Protein 1TGR (pdb70)

InterPro domains:
  IPR016179 Insulin-like [PF00049] (51-109)
  IPR016179 Insulin-like [SM00078] (51-109)
  IPR022341 Insulin-like growth factor I [PR02005] (31-47)
  IPR022341 Insulin-like growth factor I [PR02005] (74-91)
  IPR022341 Insulin-like growth factor I [PR02005] (101-119)
  IPR022341 Insulin-like growth factor I [PR02005] (120-134)
  IPR022350 Insulin-like growth factor IGF-1/2 [PR02002] (55-65)
  IPR022350 Insulin-like growth factor IGF-1/2 [PR02002] (97-106)
  IPR022350 Insulin-like growth factor IGF-1/2 [PR02002] (112-122)
  IPR022352 Insulin/IGF/relaxin [PR00276] (52-68)
  IPR022352 Insulin/IGF/relaxin [PR00276] (90-109)
  IPR022353 Insulin, conserved site [PS00262] (95-109)
  IPR036438 Insulin-like superfamily [SSF56994] (37-115)

Radius of gyration: 13.78 Å; Cα contacts (8 Å, |Δi|>4): 117; chains: 2; bounding box: 28×30×33 Å

Foldseek 3Di:
DLLPVVLVVLVVLLCVQQPPQDFDDDVVVSVVCSVVDVPPHDDSNVSNVGGD/DVLVVLLVVLLVLLCVQQPPQAFDDDPVVSVVVSVVPSPDDDDSNVSNVGGD

Nearest PDB structures (foldseek):
  1tgr-assembly1_A  TM=1.020E+00  e=1.669E-09  Homo sapiens
  1tgr-assembly2_B  TM=9.208E-01  e=2.216E-08  Homo sapiens
  1zei-assembly1_E  TM=8.070E-01  e=9.577E-05  Sus scrofa
  1zei-assembly1_D  TM=7.453E-01  e=1.651E-04  Sus scrofa
  1zei-assembly1_C  TM=7.243E-01  e=2.167E-04  Sus scrofa

B-factor: mean 20.78, std 7.18, range [10.44, 47.77]

Organism: Homo sapiens (NCBI:txid9606)

Sequence (104 aa):
GPETLCGAELVDALQFVCGDRGFYFNKPKKAKGIVDECCFRSSCDDLRRRLEMYCAGPETLCGAELVDALQFVCGDRGFYYFNKPKAKGIVDEECCFRSSCDLRRLEMYCA

Solvent-accessible surface area: 7439 Å² total; per-residue (Å²): 89,136,72,90,151,25,26,52,99,9,61,95,13,6,50,176,45,2,31,147,103,3,4,64,23,5,82,81,113,13,134,38,47,18,79,109,29,34,199,167,104,47,79,64,197,151,10,84,112,61,22,88,72,127,99,98,112,10,29,55,86,14,36,68,22,6,31,155,29,4,26,133,98,0,0,78,36,26,119,96,127,11,123,40,40,28,83,90,37,25,178,149,113,67,92,66,189,188,16,86,136,43,23,87

GO terms:
  GO:0005515 protein binding (F, IPI)
  GO:0051897 positive regulation of phosphatidylinositol 3-kinase/protein kinase B signal transduction (P, IDA)
  GO:0008286 insulin receptor signaling pathway (P, IDA)
  GO:0010628 positive regulation of gene expression (P, IGI)
  GO:1904646 cellular response to amyloid-beta (P, IGI)
  GO:0150079 negative regulation of neuroinflammatory response (P, IGI)
  GO:0032691 negative regulation of interleukin-1 beta production (P, IGI)
  GO:0032720 negative regulation of tumor necrosis factor production (P, IGI)
  GO:1902430 negative regulation of amyloid-beta formation (P, IGI)
  GO:0001775 cell activation (P, IDA)
  GO:0005159 insulin-like growth factor receptor binding (F, IDA)
  GO:0005178 integrin binding (F, IDA)
  GO:0045725 positive regulation of glycogen biosynthetic process (P, IDA)
  GO:0035867 alphav-beta3 integrin-IGF-1-IGF1R complex (C, IDA)
  GO:0046326 positive regulation of D-glucose import across plasma membrane (P, IDA)
  GO:0032148 activation of protein kinase B activity (P, IMP)
  GO:0048009 insulin-like growth factor receptor signaling pathway (P, IMP)
  GO:0008284 positive regulation of cell population proliferation (P, IMP)
  GO:0070374 positive regulation of ERK1 and ERK2 cascade (P, IMP)
  GO:0001501 skeletal system development (P, TAS)

Secondary structure (DSSP, 8-state):
-TTHHHHHHHHHHHHHHHGGG-EEE-HHHHHHHHHHHSSS---GGGGGGGB-/-TTHHHHHHHHHHHHHHHGGG-EEE-HHHHHHHHHHHSSS---GGGGGGGB-

Structure (mmCIF, N/CA/C/O backbone):
data_1TGR
#
_entry.id   1TGR
#
_cell.length_a   58.86
_cell.length_b   61.98
_cell.length_c   70.82
_cell.angle_alpha   90.00
_cell.angle_beta   90.00
_cell.angle_gamma   90.00
#
_symmetry.space_group_name_H-M   'I 2 2 2'
#
loop_
_entity.id
_entity.type
_entity.pdbx_description
1 polymer 'Insulin-like growth factor IA'
2 water water
#
loop_
_atom_site.group_PDB
_atom_site.id
_atom_site.type_symbol
_atom_site.label_atom_id
_atom_site.label_alt_id
_atom_site.label_comp_id
_atom_site.label_asym_id
_atom_site.label_entity_id
_atom_site.label_seq_id
_atom_site.pdbx_PDB_ins_code
_atom_site.Cartn_x
_atom_site.Cartn_y
_atom_site.Cartn_z
_atom_site.occupancy
_atom_site.B_iso_or_equiv
_atom_site.auth_seq_id
_atom_site.auth_comp_id
_atom_site.auth_asym_id
_atom_site.auth_atom_id
_atom_site.pdbx_PDB_model_num
ATOM 1 N N . GLY A 1 1 ? 16.018 21.786 1.939 1.00 33.67 1 GLY A N 1
ATOM 2 C CA . GLY A 1 1 ? 16.155 20.663 0.960 1.00 33.22 1 GLY A CA 1
ATOM 3 C C . GLY A 1 1 ? 14.861 19.875 0.877 0.50 32.54 1 GLY A C 1
ATOM 4 O O . GLY A 1 1 ? 13.901 20.216 1.567 1.00 33.24 1 GLY A O 1
ATOM 5 N N . PRO A 1 2 ? 14.818 18.837 0.041 0.50 31.73 2 PRO A N 1
ATOM 6 C CA . PRO A 1 2 ? 13.596 18.042 -0.139 1.00 31.08 2 PRO A CA 1
ATOM 7 C C . PRO A 1 2 ? 13.049 17.354 1.119 1.00 30.26 2 PRO A C 1
ATOM 8 O O . PRO A 1 2 ? 11.863 17.086 1.136 1.00 29.81 2 P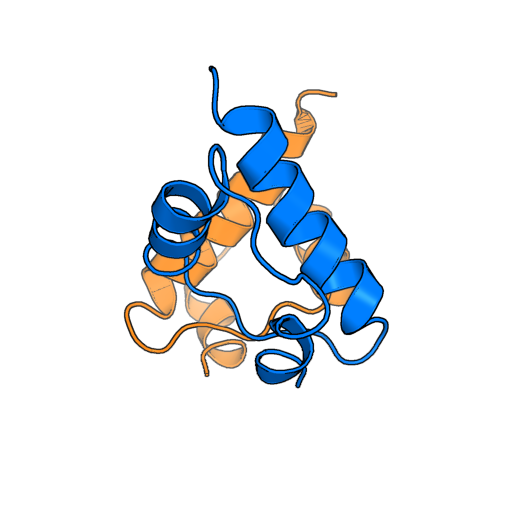RO A O 1
ATOM 12 N N . GLU A 1 3 ? 13.873 17.055 2.120 1.00 30.04 3 GLU A N 1
ATOM 13 C CA . GLU A 1 3 ? 13.412 16.301 3.284 1.00 29.98 3 GLU A CA 1
ATOM 14 C C . GLU A 1 3 ? 13.291 17.164 4.535 1.00 29.45 3 GLU A C 1
ATOM 15 O O . GLU A 1 3 ? 13.007 16.657 5.612 1.00 29.53 3 GLU A O 1
ATOM 21 N N . THR A 1 4 ? 13.512 18.466 4.401 0.50 27.88 4 THR A N 1
ATOM 22 C CA . THR A 1 4 ? 13.490 19.360 5.556 1.00 27.54 4 THR A CA 1
ATOM 23 C C . THR A 1 4 ? 12.120 19.377 6.189 1.00 26.63 4 THR A C 1
ATOM 24 O O . THR A 1 4 ? 11.998 19.295 7.420 1.00 27.11 4 THR A O 1
ATOM 28 N N . LEU A 1 5 ? 11.081 19.47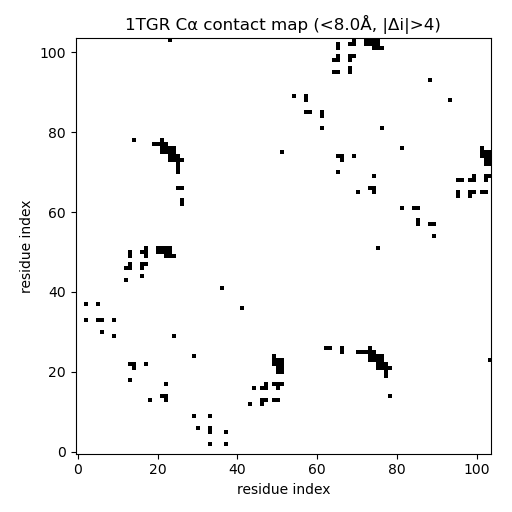1 5.375 1.00 26.11 5 LEU A N 1
ATOM 29 C CA . LEU A 1 5 ? 9.738 19.440 5.913 1.00 26.25 5 LEU A CA 1
ATOM 30 C C . LEU A 1 5 ? 9.456 18.063 6.537 1.00 24.68 5 LEU A C 1
ATOM 31 O O . LEU A 1 5 ? 8.718 17.985 7.497 1.00 24.30 5 LEU A O 1
ATOM 36 N N . CYS A 1 6 ? 10.048 16.994 6.012 1.00 23.48 6 CYS A N 1
ATOM 37 C CA . CYS A 1 6 ? 9.877 15.674 6.637 1.00 22.02 6 CYS A CA 1
ATOM 38 C C . CYS A 1 6 ? 10.503 15.568 8.023 1.00 20.43 6 CYS A C 1
ATOM 39 O O . CYS A 1 6 ? 9.899 14.952 8.927 1.00 18.77 6 CYS A O 1
ATOM 42 N N . GLY A 1 7 ? 11.672 16.157 8.234 1.00 19.63 7 GLY A N 1
ATOM 43 C CA . GLY A 1 7 ? 12.296 16.195 9.545 1.00 19.16 7 GLY A CA 1
ATOM 44 C C . GLY A 1 7 ? 11.417 16.934 10.553 1.00 19.41 7 GLY A C 1
ATOM 45 O O . GLY A 1 7 ? 11.243 16.473 11.693 1.00 19.45 7 GLY A O 1
ATOM 46 N N . ALA A 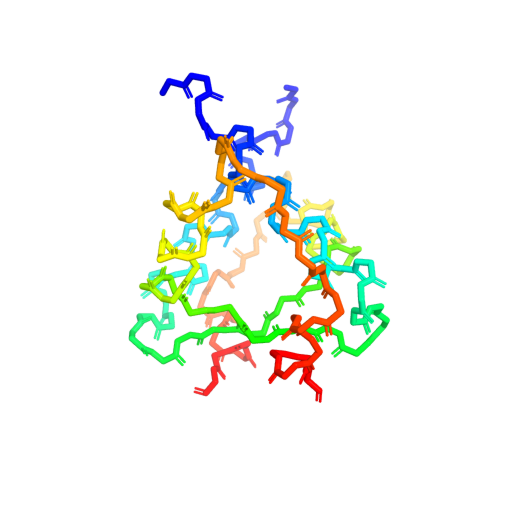1 8 ? 10.862 18.072 10.137 1.00 19.38 8 ALA A N 1
ATOM 47 C CA . ALA A 1 8 ? 9.970 18.855 10.972 1.00 19.74 8 ALA A CA 1
ATOM 48 C C . ALA A 1 8 ? 8.713 18.080 11.283 1.00 19.53 8 ALA A C 1
ATOM 49 O O . ALA A 1 8 ? 8.246 18.112 12.425 1.00 20.71 8 ALA A O 1
ATOM 51 N N . GLU A 1 9 ? 8.153 17.393 10.295 1.00 18.64 9 GLU A N 1
ATOM 52 C CA . GLU A 1 9 ? 6.947 16.601 10.467 1.00 18.39 9 GLU A CA 1
ATOM 53 C C . GLU A 1 9 ? 7.177 15.526 11.530 1.00 16.55 9 GLU A C 1
ATOM 54 O O . GLU A 1 9 ? 6.314 15.316 12.370 1.00 16.54 9 GLU A O 1
ATOM 60 N N . LEU A 1 10 ? 8.311 14.831 11.485 1.00 15.19 10 LEU A N 1
ATOM 61 C CA . LEU A 1 10 ? 8.596 13.749 12.431 1.00 13.95 10 LEU A CA 1
ATOM 62 C C . LEU A 1 10 ? 8.621 14.284 13.849 1.00 13.73 10 LEU A C 1
ATOM 63 O O . LEU A 1 10 ? 7.977 13.741 14.721 1.00 13.39 10 LEU A O 1
ATOM 68 N N . VAL A 1 11 ? 9.352 15.368 14.092 1.00 13.94 11 VAL A N 1
ATOM 69 C CA . VAL A 1 11 ? 9.476 15.904 15.449 1.00 14.64 11 VAL A CA 1
ATOM 70 C C . VAL A 1 11 ? 8.135 16.497 15.910 1.00 14.16 11 VAL A C 1
ATOM 71 O O . VAL A 1 11 ? 7.729 16.319 17.059 1.00 14.42 11 VAL A O 1
ATOM 75 N N . ASP A 1 12 ? 7.413 17.161 15.026 1.00 13.07 12 ASP A N 1
ATOM 76 C CA . ASP A 1 12 ? 6.099 17.700 15.388 1.00 14.11 12 ASP A CA 1
ATOM 77 C C . ASP A 1 12 ? 5.136 16.539 15.721 1.00 13.77 12 ASP A C 1
ATOM 78 O O . ASP A 1 12 ? 4.331 16.645 16.658 1.00 13.47 12 ASP A O 1
ATOM 83 N N . ALA A 1 13 ? 5.212 15.434 14.971 1.00 13.73 13 ALA A N 1
ATOM 84 C CA . ALA A 1 13 ? 4.352 14.295 15.233 1.00 13.44 13 ALA A CA 1
ATOM 85 C C . ALA A 1 13 ? 4.694 13.609 16.560 1.00 13.01 13 ALA A C 1
ATOM 86 O O . ALA A 1 13 ? 3.818 13.242 17.332 1.00 12.17 13 ALA A O 1
ATOM 88 N N . LEU A 1 14 ? 5.973 13.452 16.853 1.00 12.66 14 LEU A N 1
ATOM 89 C CA . LEU A 1 14 ? 6.374 12.908 18.147 1.00 12.82 14 LEU A CA 1
ATOM 90 C C . LEU A 1 14 ? 5.801 13.741 19.291 1.00 13.36 14 LEU A C 1
ATOM 91 O O . LEU A 1 14 ? 5.264 13.196 20.271 1.00 14.41 14 LEU A O 1
ATOM 96 N N . GLN A 1 15 ? 5.938 15.052 19.172 1.00 12.93 15 GLN A N 1
ATOM 97 C CA . GLN A 1 15 ? 5.439 15.943 20.221 1.00 14.05 15 GLN A CA 1
ATOM 98 C C . GLN A 1 15 ? 3.919 15.848 20.349 1.00 14.09 15 GLN A C 1
ATOM 99 O O . GLN A 1 15 ? 3.357 15.812 21.447 1.00 14.14 15 GLN A O 1
ATOM 105 N N . PHE A 1 16 ? 3.239 15.808 19.218 1.00 13.45 16 PHE A N 1
ATOM 106 C CA . PHE A 1 16 ? 1.766 15.725 19.215 1.00 13.02 16 PHE A CA 1
ATOM 107 C C . PHE A 1 16 ? 1.269 14.414 19.845 1.00 13.44 16 PHE A C 1
ATOM 108 O O . PHE A 1 16 ? 0.362 14.401 20.692 1.00 13.91 16 PHE A O 1
ATOM 116 N N . VAL A 1 17 ? 1.826 13.298 19.406 1.00 12.35 17 VAL A N 1
ATOM 117 C CA . VAL A 1 17 ? 1.392 11.980 19.838 1.00 12.97 17 VAL A CA 1
ATOM 118 C C . VAL A 1 17 ? 1.720 11.791 21.330 1.00 13.21 17 VAL A C 1
ATOM 119 O O . VAL A 1 17 ? 0.912 11.286 22.114 1.00 14.36 17 VAL A O 1
ATOM 123 N N . CYS A 1 18 ? 2.924 12.188 21.743 1.00 14.14 18 CYS A N 1
ATOM 124 C CA . CYS A 1 18 ? 3.391 11.885 23.114 1.00 15.26 18 CYS A CA 1
ATOM 125 C C . CYS A 1 18 ? 2.948 12.948 24.125 1.00 17.54 18 CYS A C 1
ATOM 126 O O . CYS A 1 18 ? 2.855 12.652 25.323 1.00 18.05 18 CYS A O 1
ATOM 129 N N . GLY A 1 19 ? 2.677 14.159 23.666 1.00 18.94 19 GLY A N 1
ATOM 130 C CA . GLY A 1 19 ? 2.172 15.231 24.534 1.00 20.63 19 GLY A CA 1
ATOM 131 C C . GLY A 1 19 ? 3.059 15.482 25.730 1.00 22.30 19 GLY A C 1
ATOM 132 O O . GLY A 1 19 ? 4.261 15.678 25.606 1.00 22.88 19 GLY A O 1
ATOM 133 N N . ASP A 1 20 ? 2.453 15.456 26.916 1.00 23.17 20 ASP A N 1
ATOM 134 C CA . ASP A 1 20 ? 3.173 15.815 28.147 1.00 23.62 20 ASP A CA 1
ATOM 135 C C . ASP A 1 20 ? 4.060 14.696 28.658 1.00 22.44 20 ASP A C 1
ATOM 136 O O . ASP A 1 20 ? 4.842 14.874 29.607 1.00 23.23 20 ASP A O 1
ATOM 141 N N . ARG A 1 21 ? 3.987 13.525 28.022 1.00 20.16 21 ARG A N 1
ATOM 142 C CA . ARG A 1 21 ? 4.822 12.408 28.396 1.00 19.39 21 ARG A CA 1
ATOM 143 C C . ARG A 1 21 ? 6.292 12.579 28.046 1.00 18.43 21 ARG A C 1
ATOM 144 O O . ARG A 1 21 ? 7.141 12.027 28.747 1.00 19.12 21 ARG A O 1
ATOM 152 N N . GLY A 1 22 ? 6.591 13.337 26.975 1.00 17.90 22 GLY A N 1
ATOM 153 C CA . GLY A 1 22 ? 7.923 13.352 26.414 1.00 17.96 22 GLY A CA 1
ATOM 154 C C . GLY A 1 22 ? 8.151 12.115 25.568 1.00 16.46 22 GLY A C 1
ATOM 155 O O . GLY A 1 22 ? 7.313 11.197 25.553 1.00 14.89 22 GLY A O 1
ATOM 156 N N . PHE A 1 23 ? 9.269 12.084 24.858 1.00 14.97 23 PHE A N 1
ATOM 157 C CA . PHE A 1 23 ? 9.594 10.952 23.978 1.00 14.98 23 PHE A CA 1
ATOM 158 C C . PHE A 1 23 ? 11.079 10.676 23.916 1.00 15.93 23 PHE A C 1
ATOM 159 O O . PHE A 1 23 ? 11.910 11.566 24.167 1.00 16.68 23 PHE A O 1
ATOM 167 N N . TYR A 1 24 ? 11.418 9.460 23.552 1.00 16.02 24 TYR A N 1
ATOM 168 C CA . TYR A 1 24 ? 12.787 9.033 23.310 1.00 17.08 24 TYR A CA 1
ATOM 169 C C . TYR A 1 24 ? 13.189 9.509 21.940 1.00 17.71 24 TYR A C 1
ATOM 170 O O . TYR A 1 24 ? 12.427 9.391 20.978 1.00 18.66 24 TYR A O 1
ATOM 179 N N . PHE A 1 25 ? 14.408 10.016 21.823 1.00 15.92 25 PHE A N 1
ATOM 180 C CA . PHE A 1 25 ? 14.940 10.512 20.553 1.00 15.29 25 PHE A CA 1
ATOM 181 C C . PHE A 1 25 ? 16.390 10.119 20.389 1.00 15.42 25 PHE A C 1
ATOM 182 O O . PHE A 1 25 ? 17.136 9.996 21.364 1.00 14.48 25 PHE A O 1
ATOM 190 N N . ASN A 1 26 ? 16.803 9.972 19.149 1.00 16.06 26 ASN A N 1
ATOM 191 C CA . ASN A 1 26 ? 18.178 9.615 18.793 1.00 15.66 26 ASN A CA 1
ATOM 192 C C . ASN A 1 26 ? 18.397 10.137 17.395 1.00 16.23 26 ASN A C 1
ATOM 193 O O . ASN A 1 26 ? 17.632 9.783 16.492 1.00 15.21 26 ASN A O 1
ATOM 198 N N . LYS A 1 27 ? 19.363 11.031 17.186 1.00 16.05 27 LYS A N 1
ATOM 199 C CA . LYS A 1 27 ? 19.511 11.711 15.903 1.00 17.27 27 LYS A CA 1
ATOM 200 C C . LYS A 1 27 ? 19.697 10.764 14.730 1.00 17.87 27 LYS A C 1
ATOM 201 O O . LYS A 1 27 ? 18.933 10.874 13.765 1.00 17.64 27 LYS A O 1
ATOM 207 N N . PRO A 1 28 ? 20.655 9.850 14.758 1.00 17.96 28 PRO A N 1
ATOM 208 C CA . PRO A 1 28 ? 20.820 8.944 13.609 1.00 18.89 28 PRO A CA 1
ATOM 209 C C . PRO A 1 28 ? 19.558 8.133 13.327 1.00 17.79 28 PRO A C 1
ATOM 210 O O . PRO A 1 28 ? 19.215 7.931 12.154 1.00 18.81 28 PRO A O 1
ATOM 214 N N A LYS A 1 29 ? 18.844 7.698 14.352 0.50 16.80 29 LYS A N 1
ATOM 215 N N B LYS A 1 29 ? 18.867 7.670 14.371 0.50 16.85 29 LYS A N 1
ATOM 216 C CA A LYS A 1 29 ? 17.646 6.897 14.131 0.50 16.64 29 LYS A CA 1
ATOM 217 C CA B LYS A 1 29 ? 17.621 6.908 14.210 0.50 16.71 29 LYS A CA 1
ATOM 218 C C A LYS A 1 29 ? 16.513 7.748 13.546 0.50 15.86 29 LYS A C 1
ATOM 219 C C B LYS A 1 29 ? 16.580 7.772 13.510 0.50 15.81 29 LYS A C 1
ATOM 220 O O A LYS A 1 29 ? 15.738 7.275 12.710 0.50 15.34 29 LYS A O 1
ATOM 221 O O B LYS A 1 29 ? 15.929 7.334 12.577 0.50 15.41 29 LYS A O 1
ATOM 232 N N . ALA A 1 30 ? 16.394 9.004 13.970 1.00 15.24 30 ALA A N 1
ATOM 233 C CA . ALA A 1 30 ? 15.433 9.924 13.402 1.00 15.32 30 ALA A CA 1
ATOM 234 C C . ALA A 1 30 ? 15.760 10.186 11.929 1.00 15.34 30 ALA A C 1
ATOM 235 O O . ALA A 1 30 ? 14.864 10.211 11.081 1.00 13.86 30 ALA A O 1
ATOM 237 N N . LYS A 1 31 ? 17.037 10.339 11.596 1.00 15.51 31 LYS A N 1
ATOM 238 C CA . LYS A 1 31 ? 17.423 10.511 10.191 1.00 17.16 31 LYS A CA 1
ATOM 239 C C . LYS A 1 31 ? 17.036 9.266 9.385 1.00 16.48 31 LYS A C 1
ATOM 240 O O . LYS A 1 31 ? 16.561 9.373 8.228 1.00 16.81 31 LYS A O 1
ATOM 246 N N . GLY A 1 32 ? 17.181 8.087 9.974 1.00 15.97 32 GLY A N 1
ATOM 247 C CA . GLY A 1 32 ? 16.787 6.852 9.325 1.00 16.10 32 GLY A CA 1
ATOM 248 C C . GLY A 1 32 ? 15.302 6.793 9.041 1.00 16.64 32 GLY A C 1
ATOM 249 O O . GLY A 1 32 ? 14.880 6.327 7.974 1.00 17.40 32 GLY A O 1
ATOM 250 N N . ILE A 1 33 ? 14.480 7.238 9.978 1.00 14.50 33 ILE A N 1
ATOM 251 C CA . ILE A 1 33 ? 13.028 7.289 9.808 1.00 15.58 33 ILE A CA 1
ATOM 252 C C . ILE A 1 33 ? 12.667 8.271 8.701 1.00 15.56 33 ILE A C 1
ATOM 253 O O . ILE A 1 33 ? 11.821 7.962 7.854 1.00 15.23 33 ILE A O 1
ATOM 258 N N . VAL A 1 34 ? 13.284 9.447 8.680 1.00 15.19 34 VAL A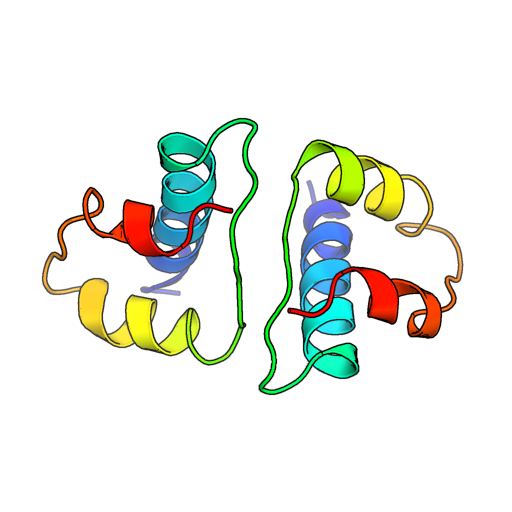 N 1
ATOM 259 C CA . VAL A 1 34 ? 13.025 10.431 7.631 1.00 16.63 34 VAL A CA 1
ATOM 260 C C . VAL A 1 34 ? 13.401 9.832 6.281 1.00 17.81 34 VAL A C 1
ATOM 261 O O . VAL A 1 34 ? 12.623 9.956 5.325 1.00 17.61 34 VAL A O 1
ATOM 265 N N . ASP A 1 35 ? 14.535 9.147 6.195 1.00 18.82 35 ASP A N 1
ATOM 266 C CA . ASP A 1 35 ? 14.951 8.565 4.911 1.00 20.10 35 ASP A CA 1
ATOM 267 C C . ASP A 1 35 ? 13.961 7.539 4.446 1.00 20.45 35 ASP A C 1
ATOM 268 O O . ASP A 1 35 ? 13.637 7.473 3.236 1.00 22.73 35 ASP A O 1
ATOM 273 N N . GLU A 1 36 ? 13.445 6.756 5.377 1.00 19.40 36 GLU A N 1
ATOM 274 C CA . GLU A 1 36 ? 12.517 5.679 5.086 1.00 19.10 36 GLU A CA 1
ATOM 275 C C . GLU A 1 36 ? 11.140 6.223 4.697 1.00 19.32 36 GLU A C 1
ATOM 276 O O . GLU A 1 36 ? 10.505 5.710 3.760 1.00 20.43 36 GLU A O 1
ATOM 282 N N . CYS A 1 37 ? 10.693 7.277 5.362 1.00 17.19 37 CYS A N 1
ATOM 283 C CA . CYS A 1 37 ? 9.295 7.677 5.381 1.00 16.30 37 CYS A CA 1
ATOM 284 C C . CYS A 1 37 ? 8.978 8.988 4.643 1.00 17.24 37 CYS A C 1
ATOM 285 O O . CYS A 1 37 ? 7.832 9.375 4.621 1.00 18.43 37 CYS A O 1
ATOM 288 N N . CYS A 1 38 ? 9.953 9.661 4.058 1.00 17.54 38 CYS A N 1
ATOM 289 C CA . CYS A 1 38 ? 9.666 10.978 3.503 1.00 17.63 38 CYS A CA 1
ATOM 290 C C . CYS A 1 38 ? 8.898 10.882 2.191 1.00 17.29 38 CYS A C 1
ATOM 291 O O . CYS A 1 38 ? 7.844 11.517 2.004 1.00 18.20 38 CYS A O 1
ATOM 294 N N . PHE A 1 39 ? 9.408 10.099 1.259 1.00 18.36 39 PHE A N 1
ATOM 295 C CA . PHE A 1 39 ? 8.696 9.968 -0.011 1.00 17.41 39 PHE A CA 1
ATOM 296 C C . PHE A 1 39 ? 7.499 9.023 0.139 1.00 18.19 39 PHE A C 1
ATOM 297 O O . PHE A 1 39 ? 6.374 9.369 -0.194 1.00 17.49 39 PHE A O 1
ATOM 305 N N . ARG A 1 40 ? 7.735 7.819 0.642 1.00 18.09 40 ARG A N 1
ATOM 306 C CA . ARG A 1 40 ? 6.697 6.835 0.831 1.00 19.24 40 ARG A CA 1
ATOM 307 C C . ARG A 1 40 ? 6.184 6.856 2.250 1.00 18.74 40 ARG A C 1
ATOM 308 O O . ARG A 1 40 ? 6.935 6.595 3.201 1.00 18.95 40 ARG A O 1
ATOM 316 N N A SER A 1 41 ? 4.890 7.079 2.371 0.50 18.19 41 SER A N 1
ATOM 317 N N B SER A 1 41 ? 4.900 7.162 2.411 0.50 18.83 41 SER A N 1
ATOM 318 C CA A SER A 1 41 ? 4.208 7.299 3.622 0.50 17.79 41 SER A CA 1
ATOM 319 C CA B SER A 1 41 ? 4.332 7.453 3.718 0.50 19.24 41 SER A CA 1
ATOM 320 C C A SER A 1 41 ? 4.430 6.242 4.719 0.50 18.14 41 SER A C 1
ATOM 321 C C B SER A 1 41 ? 4.464 6.302 4.710 0.50 18.89 41 SER A C 1
ATOM 322 O O A SER A 1 41 ? 4.413 5.038 4.445 0.50 18.07 41 SER A O 1
ATOM 323 O O B SER A 1 41 ? 4.458 5.118 4.360 0.50 18.80 41 SER A O 1
ATOM 328 N N . CYS A 1 42 ? 4.602 6.716 5.954 1.00 18.37 42 CYS A N 1
ATOM 329 C CA . CYS A 1 42 ? 4.563 5.850 7.124 1.00 17.38 42 CYS A CA 1
ATOM 330 C C . CYS A 1 42 ? 3.435 6.307 8.028 1.00 17.94 42 CYS A C 1
ATOM 331 O O . CYS A 1 42 ? 2.953 7.440 7.922 1.00 19.69 42 CYS A O 1
ATOM 334 N N A ASP A 1 43 ? 3.020 5.438 8.950 0.50 17.72 43 ASP A N 1
ATOM 335 N N B ASP A 1 43 ? 3.023 5.450 8.931 0.50 17.43 43 ASP A N 1
ATOM 336 C CA A ASP A 1 43 ? 1.926 5.706 9.887 0.50 17.43 43 ASP A CA 1
ATOM 337 C CA B ASP A 1 43 ? 1.881 5.752 9.730 0.50 16.98 43 ASP A CA 1
ATOM 338 C C A ASP A 1 43 ? 2.436 6.407 11.086 0.50 17.83 43 ASP A C 1
ATOM 339 C C B ASP A 1 43 ? 2.338 6.365 11.049 0.50 17.55 43 ASP A C 1
ATOM 340 O O A ASP A 1 43 ? 3.129 5.843 11.920 0.50 17.85 43 ASP A O 1
ATOM 341 O O B ASP A 1 43 ? 2.946 5.712 11.882 0.50 17.91 43 ASP A O 1
ATOM 350 N N . LEU A 1 44 ? 2.080 7.659 11.202 1.00 17.33 44 LEU A N 1
ATOM 351 C CA . LEU A 1 44 ? 2.564 8.395 12.361 1.00 17.75 44 LEU A CA 1
ATOM 352 C C . LEU A 1 44 ? 1.925 7.911 13.712 1.00 16.61 44 LEU A C 1
ATOM 353 O O . LEU A 1 44 ? 2.467 8.193 14.786 1.00 16.87 44 LEU A O 1
ATOM 358 N N A ARG A 1 45 ? 0.849 7.107 13.694 0.50 16.30 45 ARG A N 1
ATOM 359 N N B ARG A 1 45 ? 0.855 7.128 13.647 0.50 15.93 45 ARG A N 1
ATOM 360 C CA A ARG A 1 45 ? 0.325 6.511 14.943 0.50 15.95 45 ARG A CA 1
ATOM 361 C CA B ARG A 1 45 ? 0.329 6.520 14.849 0.50 15.13 45 ARG A CA 1
ATOM 362 C C A ARG A 1 45 ? 1.331 5.534 15.600 0.50 15.68 45 ARG A C 1
ATOM 363 C C B ARG A 1 45 ? 1.389 5.681 15.562 0.50 15.32 45 ARG A C 1
ATOM 364 O O A ARG A 1 45 ? 1.279 5.218 16.808 0.50 15.16 45 ARG A O 1
ATOM 365 O O B ARG A 1 45 ? 1.438 5.641 16.776 0.50 15.62 45 ARG A O 1
ATOM 380 N N . ARG A 1 46 ? 2.232 5.014 14.781 1.00 14.22 46 ARG A N 1
ATOM 381 C CA . ARG A 1 46 ? 3.274 4.138 15.281 1.00 13.90 46 ARG A CA 1
ATOM 382 C C . ARG A 1 46 ? 4.315 4.835 16.166 1.00 13.99 46 ARG A C 1
ATOM 383 O O . ARG A 1 46 ? 5.027 4.176 16.909 1.00 14.86 46 ARG A O 1
ATOM 391 N N . LEU A 1 47 ? 4.357 6.169 16.116 1.00 13.00 47 LEU A N 1
ATOM 392 C CA . LEU A 1 47 ? 5.294 6.916 16.951 1.00 14.12 47 LEU A CA 1
ATOM 393 C C . LEU A 1 47 ? 4.973 6.793 18.435 1.00 13.95 47 LEU A C 1
ATOM 394 O O . LEU A 1 47 ? 5.821 7.114 19.267 1.00 14.33 47 LEU A O 1
ATOM 399 N N . GLU A 1 48 ? 3.796 6.284 18.798 1.00 13.45 48 GLU A N 1
ATOM 400 C CA . GLU A 1 48 ? 3.468 5.950 20.172 1.00 14.65 48 GLU A CA 1
ATOM 401 C C . GLU A 1 48 ? 4.537 5.085 20.849 1.00 14.22 48 GLU A C 1
ATOM 402 O O . GLU A 1 48 ? 4.753 5.173 22.074 1.00 15.04 48 GLU A O 1
ATOM 408 N N . MET A 1 49 ? 5.255 4.276 20.070 1.00 14.09 49 MET A N 1
ATOM 409 C CA . MET A 1 49 ? 6.307 3.421 20.635 1.00 14.59 49 MET A CA 1
ATOM 410 C C . MET A 1 49 ? 7.438 4.206 21.300 1.00 15.71 49 MET A C 1
ATOM 411 O O . MET A 1 49 ? 8.161 3.647 22.124 1.00 16.82 49 MET A O 1
ATOM 416 N N . TYR A 1 50 ? 7.592 5.486 20.952 1.00 14.03 50 TYR A N 1
ATOM 417 C CA . TYR A 1 50 ? 8.685 6.315 21.483 1.00 14.36 50 TYR A CA 1
ATOM 418 C C . TYR A 1 50 ? 8.268 7.135 22.677 1.00 15.22 50 TYR A C 1
ATOM 419 O O . TYR A 1 50 ? 9.126 7.736 23.327 1.00 15.58 50 TYR A O 1
ATOM 428 N N . CYS A 1 51 ? 6.999 7.147 23.044 1.00 15.03 51 CYS A N 1
ATOM 429 C CA . CYS A 1 51 ? 6.543 7.979 24.164 1.00 15.67 51 CYS A CA 1
ATOM 430 C C . CYS A 1 51 ? 7.078 7.413 25.488 1.00 17.16 51 CYS A C 1
ATOM 431 O O . CYS A 1 51 ? 7.208 6.200 25.644 1.00 18.02 51 CYS A O 1
ATOM 434 N N . ALA A 1 52 ? 7.490 8.315 26.377 1.00 19.01 52 ALA A N 1
ATOM 435 C CA . ALA A 1 52 ? 7.929 7.892 27.710 1.00 20.95 52 ALA A CA 1
ATOM 436 C C . ALA A 1 52 ? 6.766 7.383 28.546 1.00 23.05 52 ALA A C 1
ATOM 437 O O . ALA A 1 52 ? 5.629 7.774 28.307 1.00 23.80 52 ALA A O 1
ATOM 440 N N . GLY B 1 1 ? 12.420 32.558 14.093 0.50 26.76 1 GLY B N 1
ATOM 441 C CA . GLY B 1 1 ? 13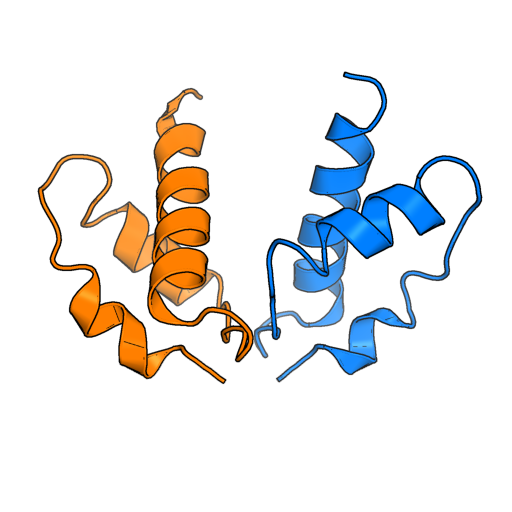.632 33.394 13.863 0.50 26.71 1 GLY B CA 1
ATOM 442 C C . GLY B 1 1 ? 14.905 32.579 13.957 1.00 26.94 1 GLY B C 1
ATOM 443 O O . GLY B 1 1 ? 14.863 31.373 14.207 1.00 27.46 1 GLY B O 1
ATOM 444 N N . PRO B 1 2 ? 16.052 33.221 13.778 1.00 27.05 2 PRO B N 1
ATOM 445 C CA . PRO B 1 2 ? 17.340 32.512 13.835 0.50 26.32 2 PRO B CA 1
ATOM 446 C C . PRO B 1 2 ? 17.659 31.764 15.147 1.00 26.28 2 PRO B C 1
ATOM 447 O O . PRO B 1 2 ? 18.435 30.828 15.078 1.00 24.66 2 PRO B O 1
ATOM 451 N N . GLU B 1 3 ? 17.045 32.136 16.266 1.00 25.14 3 GLU B N 1
ATOM 452 C CA . GLU B 1 3 ? 17.186 31.446 17.553 1.00 24.65 3 GLU B CA 1
ATOM 453 C C . GLU B 1 3 ? 16.870 29.939 17.547 0.50 23.14 3 GLU B C 1
ATOM 454 O O . GLU B 1 3 ? 17.185 29.268 18.508 0.50 21.18 3 GLU B O 1
ATOM 460 N N . THR B 1 4 ? 16.250 29.412 16.492 0.50 21.86 4 THR B N 1
ATOM 461 C CA . THR B 1 4 ? 16.064 27.951 16.328 1.00 22.32 4 THR B CA 1
ATOM 462 C C . THR B 1 4 ? 17.404 27.192 16.193 1.00 20.68 4 THR B C 1
ATOM 463 O O . THR B 1 4 ? 17.458 25.970 16.413 1.00 20.43 4 THR B O 1
ATOM 467 N N . LEU B 1 5 ? 18.481 27.892 15.854 1.00 18.27 5 LEU B N 1
ATOM 468 C CA . LEU B 1 5 ? 19.853 27.406 16.036 1.00 17.14 5 LEU B CA 1
ATOM 469 C C . LEU B 1 5 ? 20.024 26.829 17.444 1.00 16.12 5 LEU B C 1
ATOM 470 O O . LEU B 1 5 ? 20.647 25.775 17.638 1.00 15.68 5 LEU B O 1
ATOM 475 N N . CYS B 1 6 ? 19.499 27.516 18.442 1.00 15.16 6 CYS B N 1
ATOM 476 C CA . CYS B 1 6 ? 19.729 27.070 19.821 1.00 14.52 6 CYS B CA 1
ATOM 477 C C . CYS B 1 6 ? 19.012 25.783 20.135 1.00 14.65 6 CYS B C 1
ATOM 478 O O . CYS B 1 6 ? 19.557 24.931 20.844 1.00 13.29 6 CYS B O 1
ATOM 481 N N . GLY B 1 7 ? 17.838 25.576 19.580 1.00 14.67 7 GLY B N 1
ATOM 482 C CA . GLY B 1 7 ? 17.174 24.302 19.715 1.00 14.33 7 GLY B CA 1
ATOM 483 C C . GLY B 1 7 ? 17.958 23.159 19.109 1.00 14.10 7 GLY B C 1
ATOM 484 O O . GLY B 1 7 ? 18.044 22.079 19.691 1.00 14.58 7 GLY B O 1
ATOM 485 N N . ALA B 1 8 ? 18.484 23.379 17.918 1.00 13.51 8 ALA B N 1
ATOM 486 C CA . ALA B 1 8 ? 19.278 22.403 17.203 1.00 14.07 8 ALA B CA 1
ATOM 487 C C . ALA B 1 8 ? 20.591 22.094 17.940 1.00 12.98 8 ALA B C 1
ATOM 488 O O . ALA B 1 8 ? 21.012 20.930 18.010 1.00 13.33 8 ALA B O 1
ATOM 490 N N . GLU B 1 9 ? 21.197 23.108 18.531 1.00 12.34 9 GLU B N 1
ATOM 491 C CA . GLU B 1 9 ? 22.403 22.914 19.328 1.00 11.91 9 GLU B CA 1
ATOM 492 C C . GLU B 1 9 ? 22.121 22.035 20.523 1.00 12.34 9 GLU B C 1
ATOM 493 O O . GLU B 1 9 ? 22.936 21.171 20.864 1.00 12.25 9 GLU B O 1
ATOM 499 N N . LEU B 1 10 ? 20.971 22.194 21.141 1.00 11.93 10 LEU B N 1
ATOM 500 C CA . LEU B 1 10 ? 20.627 21.365 22.273 1.00 11.91 10 LEU B CA 1
ATOM 501 C C . LEU B 1 10 ? 20.441 19.897 21.876 1.00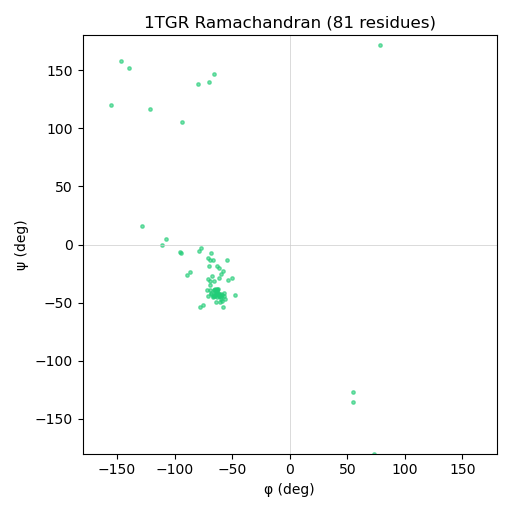 11.95 10 LEU B C 1
ATOM 502 O O . LEU B 1 10 ? 20.986 19.004 22.495 1.00 11.96 10 LEU B O 1
ATOM 507 N N . VAL B 1 11 ? 19.743 19.634 20.775 1.00 11.96 11 VAL B N 1
ATOM 508 C CA . VAL B 1 11 ? 19.598 18.277 20.282 1.00 13.04 11 VAL B CA 1
ATOM 509 C C . VAL B 1 11 ? 20.974 17.660 19.994 1.00 12.16 11 VAL B C 1
ATOM 510 O O . VAL B 1 11 ? 21.231 16.507 20.313 1.00 12.33 11 VAL B O 1
ATOM 514 N N . ASP B 1 12 ? 21.843 18.440 19.373 1.00 12.26 12 ASP B N 1
ATOM 515 C CA . ASP B 1 12 ? 23.170 17.923 19.025 1.00 12.10 12 ASP B CA 1
ATOM 516 C C . ASP B 1 12 ? 23.970 17.614 20.306 1.00 12.26 12 ASP B C 1
ATOM 517 O O . ASP B 1 12 ? 24.681 16.603 20.339 1.00 13.14 12 ASP B O 1
ATOM 522 N N . ALA B 1 13 ? 23.858 18.449 21.345 1.00 11.48 13 ALA B N 1
ATOM 523 C CA . ALA B 1 13 ? 24.598 18.232 22.582 1.00 12.15 13 ALA B CA 1
ATOM 524 C C . ALA B 1 13 ? 24.061 16.991 23.266 1.00 12.18 13 ALA B C 1
ATOM 525 O O . ALA B 1 13 ? 24.831 16.206 23.787 1.00 12.87 13 ALA B O 1
ATOM 527 N N . LEU B 1 14 ? 22.748 16.822 23.303 1.00 11.50 14 LEU B N 1
ATOM 528 C CA . LEU B 1 14 ? 22.163 15.599 23.836 1.00 11.73 14 LEU B CA 1
ATOM 529 C C . LEU B 1 14 ? 22.666 14.359 23.095 1.00 12.20 14 LEU B C 1
ATOM 530 O O . LEU B 1 14 ? 23.008 13.353 23.713 1.00 12.56 14 LEU B O 1
ATOM 535 N N . GLN B 1 15 ? 22.725 14.421 21.765 1.00 11.92 15 GLN B N 1
ATOM 536 C CA . GLN B 1 15 ? 23.212 13.298 20.977 1.00 11.84 15 GLN B CA 1
ATOM 537 C C . GLN B 1 15 ? 24.678 13.029 21.299 1.00 12.25 15 GLN B C 1
ATOM 538 O O . GLN B 1 15 ? 25.073 11.863 21.447 1.00 13.91 15 GLN B O 1
ATOM 544 N N . PHE B 1 16 ? 25.487 14.074 21.412 1.00 12.64 16 PHE B N 1
ATOM 545 C CA . PHE B 1 16 ? 26.909 13.886 21.715 1.00 13.18 16 PHE B CA 1
ATOM 546 C C . PHE B 1 16 ? 27.062 13.158 23.049 1.00 13.34 16 PHE B C 1
ATOM 547 O O . PHE B 1 16 ? 27.844 12.195 23.150 1.00 14.06 16 PHE B O 1
ATOM 555 N N . VAL B 1 17 ? 26.337 13.603 24.066 1.00 12.84 17 VAL B N 1
ATOM 556 C CA . VAL B 1 17 ? 26.476 13.046 25.410 1.00 13.89 17 VAL B CA 1
ATOM 557 C C . VAL B 1 17 ? 25.908 11.632 25.479 1.00 13.91 17 VAL B C 1
ATOM 558 O O . VAL B 1 17 ? 26.542 10.727 26.040 1.00 15.83 17 VAL B O 1
ATOM 562 N N . CYS B 1 18 ? 24.725 11.411 24.894 1.00 14.02 18 CYS B N 1
ATOM 563 C CA . CYS B 1 18 ? 24.004 10.139 25.077 1.00 13.88 18 CYS B CA 1
ATOM 564 C C . CYS B 1 18 ? 24.360 9.067 24.064 1.00 15.42 18 CYS B C 1
ATOM 565 O O . CYS B 1 18 ? 24.228 7.877 24.370 1.00 17.51 18 CYS B O 1
ATOM 568 N N . GLY B 1 19 ? 24.812 9.452 22.880 1.00 15.48 19 GLY B N 1
ATOM 569 C CA . GLY B 1 19 ? 25.232 8.509 21.859 1.00 16.61 19 GLY B CA 1
ATOM 570 C C . GLY B 1 19 ? 24.157 7.499 21.526 1.00 17.48 19 GLY B C 1
ATOM 571 O O . GLY B 1 19 ? 22.978 7.809 21.392 1.00 17.97 19 GLY B O 1
ATOM 572 N N . ASP B 1 20 ? 24.560 6.236 21.413 1.00 18.44 20 ASP B N 1
ATOM 573 C CA . ASP B 1 20 ? 23.617 5.203 21.016 1.00 19.84 20 ASP B CA 1
ATOM 574 C C . ASP B 1 20 ? 22.541 4.900 22.064 1.00 19.52 20 ASP B C 1
ATOM 575 O O . ASP B 1 20 ? 21.618 4.120 21.777 1.00 22.14 20 ASP B O 1
ATOM 580 N N . ARG B 1 21 ? 22.613 5.466 23.279 1.00 18.90 21 ARG B N 1
ATOM 581 C CA . ARG B 1 21 ? 21.555 5.309 24.267 1.00 18.49 21 ARG B CA 1
ATOM 582 C C . ARG B 1 21 ? 20.268 6.034 23.892 1.00 17.69 21 ARG B C 1
ATOM 583 O O . ARG B 1 21 ? 19.178 5.617 24.269 1.00 19.16 21 ARG B O 1
ATOM 591 N N . GLY B 1 22 ? 20.384 7.149 23.185 1.00 15.60 22 GLY B N 1
ATOM 592 C CA . GLY B 1 22 ? 19.273 8.043 22.977 1.00 15.02 22 GLY B CA 1
ATOM 593 C C . GLY B 1 22 ? 18.956 8.814 24.238 1.00 14.78 22 GLY B C 1
ATOM 594 O O . GLY B 1 22 ? 19.649 8.645 25.258 1.00 15.23 22 GLY B O 1
ATOM 595 N N . PHE B 1 23 ? 17.960 9.666 24.187 1.00 14.18 23 PHE B N 1
ATOM 596 C CA . PHE B 1 23 ? 17.620 10.532 25.301 1.00 14.54 23 PHE B CA 1
ATOM 597 C C . PHE B 1 23 ? 16.151 10.802 25.357 1.00 15.55 23 PHE B C 1
ATOM 598 O O . PHE B 1 23 ? 15.457 10.682 24.357 1.00 15.55 23 PHE B O 1
ATOM 606 N N A TYR B 1 24 ? 15.687 11.179 26.543 0.70 14.81 24 TYR B N 1
ATOM 607 N N B TYR B 1 24 ? 15.656 11.200 26.521 0.30 15.32 24 TYR B N 1
ATOM 608 C CA A TYR B 1 24 ? 14.340 11.641 26.830 0.70 15.89 24 TYR B CA 1
ATOM 609 C CA B TYR B 1 24 ? 14.264 11.585 26.652 0.30 16.09 24 TYR B CA 1
ATOM 610 C C A TYR B 1 24 ? 14.231 13.124 26.506 0.70 15.84 24 TYR B C 1
ATOM 611 C C B TYR B 1 24 ? 14.105 13.097 26.578 0.30 15.85 24 TYR B C 1
ATOM 612 O O A TYR B 1 24 ? 15.007 13.919 27.071 0.70 16.03 24 TYR B O 1
ATOM 613 O O B TYR B 1 24 ? 14.656 13.860 27.376 0.30 15.98 24 TYR B O 1
ATOM 630 N N . PHE B 1 25 ? 13.321 13.504 25.594 1.00 15.97 25 PHE B N 1
ATOM 631 C CA . PHE B 1 25 ? 13.084 14.889 25.241 1.00 15.66 25 PHE B CA 1
ATOM 632 C C . PHE B 1 25 ? 11.715 15.286 25.733 1.00 16.83 25 PHE B C 1
ATOM 633 O O . PHE B 1 25 ? 10.688 14.744 25.300 1.00 17.61 25 PHE B O 1
ATOM 641 N N . ASN B 1 26 ? 11.700 16.277 26.623 1.00 17.03 26 ASN B N 1
ATOM 642 C CA . ASN B 1 26 ? 10.512 16.824 27.230 1.00 18.34 26 ASN B CA 1
ATOM 643 C C . ASN B 1 26 ? 10.523 18.288 26.878 1.00 18.20 26 ASN B C 1
ATOM 644 O O . ASN B 1 26 ? 11.437 19.023 27.317 1.00 17.95 26 ASN B O 1
ATOM 649 N N . LYS B 1 27 ? 9.542 18.762 26.118 1.00 17.61 27 LYS B N 1
ATOM 650 C CA . LYS B 1 27 ? 9.590 20.093 25.517 1.00 17.72 27 LYS B CA 1
ATOM 651 C C . LYS B 1 27 ? 9.730 21.215 26.544 1.00 17.44 27 LYS B C 1
ATOM 652 O O . LYS B 1 27 ? 10.558 22.090 26.352 1.00 15.42 27 LYS B O 1
ATOM 658 N N . PRO B 1 28 ? 8.943 21.267 27.615 1.00 17.62 28 PRO B N 1
ATOM 659 C CA . PRO B 1 28 ? 9.151 22.332 28.614 1.00 18.20 28 PRO B CA 1
ATOM 660 C C . PRO B 1 28 ? 10.542 22.364 29.214 1.00 17.29 28 PRO B C 1
ATOM 661 O O . PRO B 1 28 ? 11.073 23.468 29.383 1.00 17.09 28 PRO B O 1
ATOM 665 N N . LYS B 1 29 ? 11.128 21.221 29.544 1.00 16.51 29 LYS B N 1
ATOM 666 C CA . LYS B 1 29 ? 12.482 21.191 30.072 1.00 17.61 29 LYS B CA 1
ATOM 667 C C . LYS B 1 29 ? 13.456 21.680 29.000 1.00 16.86 29 LYS B C 1
ATOM 668 O O . LYS B 1 29 ? 14.387 22.453 29.307 1.00 17.25 29 LYS B O 1
ATOM 674 N N . ALA B 1 30 ? 13.264 21.264 27.747 1.00 16.28 30 ALA B N 1
ATOM 675 C CA . ALA B 1 30 ? 14.154 21.691 26.672 1.00 15.64 30 ALA B CA 1
ATOM 676 C C . ALA B 1 30 ? 14.084 23.201 26.479 1.00 15.18 30 ALA B C 1
ATOM 677 O O . ALA B 1 30 ? 15.108 23.877 26.266 1.00 15.05 30 ALA B O 1
ATOM 679 N N . LYS B 1 31 ? 12.890 23.777 26.589 1.00 15.18 31 LYS B N 1
ATOM 680 C CA . LYS B 1 31 ? 12.718 25.209 26.463 1.00 16.35 31 LYS B CA 1
ATOM 681 C C . LYS B 1 31 ? 13.479 25.921 27.582 1.00 15.18 31 LYS B C 1
ATOM 682 O O . LYS B 1 31 ? 14.139 26.939 27.322 1.00 15.83 31 LYS B O 1
ATOM 688 N N . GLY B 1 32 ? 13.424 25.403 28.810 1.00 14.42 32 GLY B N 1
ATOM 689 C CA . GLY B 1 32 ? 14.180 25.983 29.920 1.00 15.69 32 GLY B CA 1
ATOM 690 C C . GLY B 1 32 ? 15.664 25.977 29.655 1.00 15.40 32 GLY B C 1
ATOM 691 O O . GLY B 1 32 ? 16.379 26.944 29.968 1.00 15.24 32 GLY B O 1
ATOM 692 N N . ILE B 1 33 ? 16.180 24.892 29.127 1.00 13.95 33 ILE B N 1
ATOM 693 C CA . ILE B 1 33 ? 17.595 24.771 28.811 1.00 14.15 33 ILE B CA 1
ATOM 694 C C . ILE B 1 33 ? 17.994 25.729 27.672 1.00 14.49 33 ILE B C 1
ATOM 695 O O . ILE B 1 33 ? 19.033 26.401 27.750 1.00 14.88 33 ILE B O 1
ATOM 700 N N . VAL B 1 34 ? 17.203 25.807 26.613 1.00 14.87 34 VAL B N 1
ATOM 701 C CA . VAL B 1 34 ? 17.484 26.746 25.528 1.00 15.56 34 VAL B CA 1
ATOM 702 C C . VAL B 1 34 ? 17.453 28.178 26.036 1.00 16.45 34 VAL B C 1
ATOM 703 O O . VAL B 1 34 ? 18.341 28.984 25.725 1.00 16.91 34 VAL B O 1
ATOM 707 N N . ASP B 1 35 ? 16.496 28.533 26.873 1.00 16.54 35 ASP B N 1
ATOM 708 C CA . ASP B 1 35 ? 16.444 29.885 27.408 1.00 18.08 35 ASP B CA 1
ATOM 709 C C . ASP B 1 35 ? 17.723 30.201 28.171 1.00 18.20 35 ASP B C 1
ATOM 710 O O . ASP B 1 35 ? 18.234 31.320 28.062 1.00 20.50 35 ASP B O 1
ATOM 715 N N A GLU B 1 36 ? 18.227 29.231 28.911 0.50 18.19 36 GLU B N 1
ATOM 716 N N B GLU B 1 36 ? 18.237 29.235 28.949 0.50 18.20 36 GLU B N 1
ATOM 717 C CA A GLU B 1 36 ? 19.439 29.391 29.713 0.50 19.15 36 GLU B CA 1
ATOM 718 C CA B GLU B 1 36 ? 19.525 29.350 29.706 0.50 19.08 36 GLU B CA 1
ATOM 719 C C A GLU B 1 36 ? 20.729 29.391 28.883 0.50 19.25 36 GLU B C 1
ATOM 720 C C B GLU B 1 36 ? 20.725 29.466 28.810 0.50 19.34 36 GLU B C 1
ATOM 721 O O A GLU B 1 36 ? 21.689 30.112 29.236 0.50 19.74 36 GLU B O 1
ATOM 722 O O B GLU B 1 36 ? 21.630 30.286 29.058 0.50 19.78 36 GLU B O 1
ATOM 733 N N . CYS B 1 37 ? 20.779 28.623 27.800 1.00 18.83 37 CYS B N 1
ATOM 734 C CA . CYS B 1 37 ? 22.020 28.382 27.045 1.00 18.39 37 CYS B CA 1
ATOM 735 C C . CYS B 1 37 ? 22.123 28.981 25.676 1.00 19.28 37 CYS B C 1
ATOM 736 O O . CYS B 1 37 ? 23.165 28.854 25.001 1.00 19.03 37 CYS B O 1
ATOM 739 N N . CYS B 1 38 ? 21.084 29.600 25.205 1.00 17.85 38 CYS B N 1
ATOM 740 C CA . CYS B 1 38 ? 21.130 30.115 23.863 1.00 17.20 38 CYS B CA 1
ATOM 741 C C . CYS B 1 38 ? 22.137 31.270 23.747 1.00 16.95 38 CYS B C 1
ATOM 742 O O . CYS B 1 38 ? 22.708 31.464 22.653 0.80 16.79 38 CYS B O 1
ATOM 745 N N . PHE B 1 39 ? 22.386 32.001 24.852 1.00 16.78 39 PHE B N 1
ATOM 746 C CA . PHE B 1 39 ? 23.330 33.119 24.871 1.00 18.93 39 PHE B CA 1
ATOM 747 C C . PHE B 1 39 ? 24.357 33.051 25.969 1.00 20.18 39 PHE B C 1
ATOM 748 O O . PHE B 1 39 ? 24.995 34.075 26.277 1.00 21.50 39 PHE B O 1
ATOM 756 N N . ARG B 1 40 ? 24.525 31.895 26.589 1.00 21.19 40 ARG B N 1
ATOM 757 C CA . ARG B 1 40 ? 25.457 31.649 27.681 1.00 21.74 40 ARG B CA 1
ATOM 758 C C . ARG B 1 40 ? 26.147 30.350 27.433 1.00 22.63 40 ARG B C 1
ATOM 759 O O . ARG B 1 40 ? 25.623 29.480 26.782 1.00 21.48 40 ARG B O 1
ATOM 767 N N A SER B 1 41 ? 27.315 30.196 28.025 0.50 23.43 41 SER B N 1
ATOM 768 N N B SER B 1 41 ? 27.310 30.198 28.026 0.50 23.02 41 SER B N 1
ATOM 769 C CA A SER B 1 41 ? 28.027 28.939 27.958 0.50 23.32 41 SER B CA 1
ATOM 770 C CA B SER B 1 41 ? 28.006 28.935 27.980 0.50 22.36 41 SER B CA 1
ATOM 771 C C A SER B 1 41 ? 27.308 27.966 28.883 0.50 23.15 41 SER B C 1
ATOM 772 C C B SER B 1 41 ? 27.311 27.960 28.904 0.50 22.74 41 SER B C 1
ATOM 773 O O A SER B 1 41 ? 26.787 28.353 29.942 0.50 24.30 41 SER B O 1
ATOM 774 O O B SER B 1 41 ? 26.795 28.335 29.969 0.50 23.94 41 SER B O 1
ATOM 779 N N . CYS B 1 42 ? 27.255 26.702 28.486 1.00 22.47 42 CYS B N 1
ATOM 780 C CA . CYS B 1 42 ? 26.677 25.675 29.322 1.00 22.01 42 CYS B CA 1
ATOM 781 C C . CYS B 1 42 ? 27.579 24.462 29.372 1.00 21.37 42 CYS B C 1
ATOM 782 O O . CYS B 1 42 ? 28.417 24.269 28.467 1.00 22.99 42 CYS B O 1
ATOM 785 N N . ASP B 1 43 ? 27.438 23.697 30.453 1.00 23.40 43 ASP B N 1
ATOM 786 C CA . ASP B 1 43 ? 28.166 22.435 30.669 1.00 23.24 43 ASP B CA 1
ATOM 787 C C . ASP B 1 43 ? 27.321 21.264 30.165 1.00 21.64 43 ASP B C 1
ATOM 788 O O . ASP B 1 43 ? 26.388 20.834 30.859 1.00 23.79 43 ASP B O 1
ATOM 793 N N . LEU B 1 44 ? 27.703 20.721 29.019 1.00 22.39 44 LEU B N 1
ATOM 794 C CA . LEU B 1 44 ? 26.885 19.677 28.384 1.00 22.20 44 LEU B CA 1
ATOM 795 C C . LEU B 1 44 ? 26.927 18.397 29.171 1.00 21.09 44 LEU B C 1
ATOM 796 O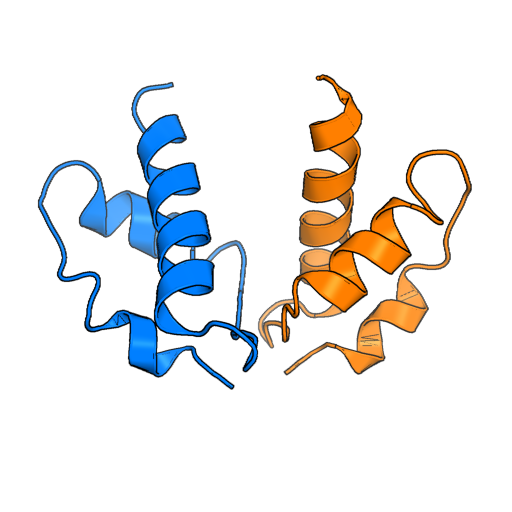 O . LEU B 1 44 ? 26.049 17.550 29.018 1.00 18.74 44 LEU B O 1
ATOM 801 N N . ARG B 1 45 ? 27.919 18.232 30.037 1.00 18.19 45 ARG B N 1
ATOM 802 C CA . ARG B 1 45 ? 28.002 16.998 30.786 1.00 18.09 45 ARG B CA 1
ATOM 803 C C . ARG B 1 45 ? 26.783 16.786 31.652 1.00 17.10 45 ARG B C 1
ATOM 804 O O . ARG B 1 45 ? 26.415 15.640 31.907 1.00 16.81 45 ARG B O 1
ATOM 812 N N . ARG B 1 46 ? 26.131 17.856 32.096 1.00 15.88 46 ARG B N 1
ATOM 813 C CA . ARG B 1 46 ? 24.968 17.678 32.955 1.00 16.53 46 ARG B CA 1
ATOM 814 C C . ARG B 1 46 ? 23.715 17.264 32.190 1.00 16.87 46 ARG B C 1
ATOM 815 O O . ARG B 1 46 ? 22.697 16.979 32.807 1.00 17.88 46 ARG B O 1
ATOM 823 N N . LEU B 1 47 ? 23.820 17.172 30.859 1.00 15.16 47 LEU B N 1
ATOM 824 C CA . LEU B 1 47 ? 22.748 16.569 30.052 1.00 15.11 47 LEU B CA 1
ATOM 825 C C . LEU B 1 47 ? 22.652 15.057 30.235 1.00 16.46 47 LEU B C 1
ATOM 826 O O . LEU B 1 47 ?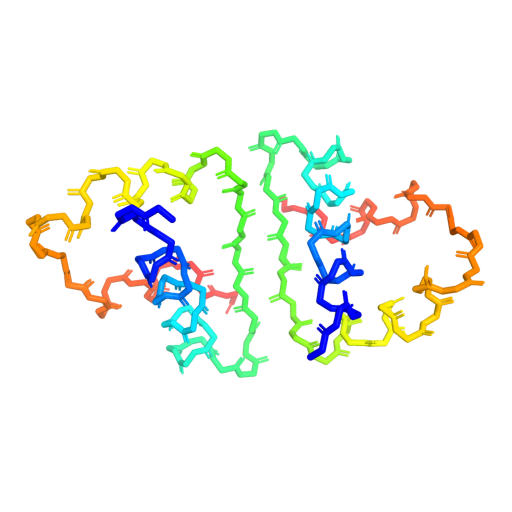 21.690 14.435 29.777 1.00 16.73 47 LEU B O 1
ATOM 831 N N . GLU B 1 48 ? 23.639 14.443 30.875 1.00 16.56 48 GLU B N 1
ATOM 832 C CA . GLU B 1 48 ? 23.695 12.988 31.083 1.00 17.86 48 GLU B CA 1
ATOM 833 C C . GLU B 1 48 ? 22.450 12.449 31.726 1.00 18.42 48 GLU B C 1
ATOM 834 O O . GLU B 1 48 ? 22.062 11.310 31.451 1.00 19.46 48 GLU B O 1
ATOM 840 N N . MET B 1 49 ? 21.813 13.258 32.549 1.00 19.25 49 MET B N 1
ATOM 841 C CA . MET B 1 49 ? 20.637 12.819 33.260 1.00 19.08 49 MET B CA 1
ATOM 842 C C . MET B 1 49 ? 19.434 12.600 32.357 1.00 18.81 49 MET B C 1
ATOM 843 O O . MET B 1 49 ? 18.448 12.024 32.821 1.00 19.45 49 MET B O 1
ATOM 848 N N . TYR B 1 50 ? 19.481 13.082 31.107 1.00 17.10 50 TYR B N 1
ATOM 849 C CA . TYR B 1 50 ? 18.387 12.869 30.151 1.00 16.71 50 TYR B CA 1
ATOM 850 C C . TYR B 1 50 ? 18.654 11.652 29.279 1.00 15.29 50 TYR B C 1
ATOM 851 O O . TYR B 1 50 ? 17.740 11.250 28.541 1.00 15.77 50 TYR B O 1
ATOM 860 N N . CYS B 1 51 ? 19.828 11.030 29.337 1.00 15.56 51 CYS B N 1
ATOM 861 C CA . CYS B 1 51 ? 20.081 9.838 28.500 1.00 16.56 51 CYS B CA 1
ATOM 862 C C . CYS B 1 51 ? 19.183 8.683 28.917 1.00 18.42 51 CYS B C 1
ATOM 863 O O . CYS B 1 51 ? 18.860 8.518 30.100 1.00 20.60 51 CYS B O 1
ATOM 866 N N . ALA B 1 52 ? 18.806 7.882 27.924 1.00 19.41 52 ALA B N 1
ATOM 867 C CA . ALA B 1 52 ? 17.959 6.711 28.121 1.00 20.92 52 ALA B CA 1
ATOM 868 C C . ALA B 1 52 ? 18.768 5.505 28.559 1.00 22.41 52 ALA B C 1
ATOM 869 O O . ALA B 1 52 ? 18.177 4.451 28.836 0.50 22.99 52 ALA B O 1
#

CATH classification: 1.10.100.10